Protein AF-A0A7S1PX51-F1 (afdb_monomer_lite)

Structure (mmCIF, N/CA/C/O backbone):
data_AF-A0A7S1PX51-F1
#
_entry.id   AF-A0A7S1PX51-F1
#
loop_
_atom_site.group_PDB
_atom_site.id
_atom_site.type_symbol
_atom_site.label_atom_id
_atom_site.label_alt_id
_atom_site.label_comp_id
_atom_site.label_asym_id
_atom_site.label_entity_id
_atom_site.label_seq_id
_atom_site.pdbx_PDB_ins_code
_atom_site.Cartn_x
_atom_site.Cartn_y
_atom_site.Cartn_z
_atom_site.occupancy
_atom_site.B_iso_or_equiv
_atom_site.auth_seq_id
_atom_site.auth_comp_id
_atom_site.auth_asym_id
_atom_site.auth_atom_id
_atom_site.pdbx_PDB_model_num
ATOM 1 N N . ARG A 1 1 ? 7.648 9.743 -33.794 1.00 66.56 1 ARG A N 1
ATOM 2 C CA . ARG A 1 1 ? 6.548 10.669 -33.435 1.00 66.56 1 ARG A CA 1
ATOM 3 C C . ARG A 1 1 ? 5.645 10.144 -32.321 1.00 66.56 1 ARG A C 1
ATOM 5 O O . ARG A 1 1 ? 5.501 10.862 -31.348 1.00 66.56 1 ARG A O 1
ATOM 12 N N . GLU A 1 2 ? 5.040 8.953 -32.413 1.00 68.94 2 GLU A N 1
ATOM 13 C CA . GLU A 1 2 ? 4.164 8.442 -31.330 1.00 68.94 2 GLU A CA 1
ATOM 14 C C . GLU A 1 2 ? 4.945 7.812 -30.162 1.00 68.94 2 GLU A C 1
ATOM 16 O O . GLU A 1 2 ? 4.683 8.125 -29.006 1.00 68.94 2 GLU A O 1
ATOM 21 N N . LEU A 1 3 ? 5.987 7.029 -30.471 1.00 70.31 3 LEU A N 1
ATOM 22 C CA . LEU A 1 3 ? 6.920 6.451 -29.489 1.00 70.31 3 LEU A CA 1
ATOM 23 C C . LEU A 1 3 ? 7.642 7.517 -28.647 1.00 70.31 3 LEU A C 1
ATOM 25 O O . LEU A 1 3 ? 7.612 7.457 -27.426 1.00 70.31 3 LEU A O 1
ATOM 29 N N . GLU A 1 4 ? 8.186 8.555 -29.287 1.00 74.81 4 GLU A N 1
ATOM 30 C CA . GLU A 1 4 ? 8.853 9.675 -28.594 1.00 74.81 4 GLU A CA 1
ATOM 31 C C . GLU A 1 4 ? 7.906 10.431 -27.646 1.00 74.81 4 GLU A C 1
ATOM 33 O O . GLU A 1 4 ? 8.334 11.007 -26.650 1.00 74.81 4 GLU A O 1
ATOM 38 N N . ARG A 1 5 ? 6.600 10.435 -27.946 1.00 72.31 5 ARG A N 1
ATOM 39 C CA . ARG A 1 5 ? 5.583 11.095 -27.121 1.00 72.31 5 ARG A CA 1
ATOM 40 C C . ARG A 1 5 ? 5.228 10.261 -25.887 1.00 72.31 5 ARG A C 1
ATOM 42 O O . ARG A 1 5 ? 4.971 10.837 -24.834 1.00 72.31 5 ARG A O 1
ATOM 49 N N . LEU A 1 6 ? 5.244 8.933 -26.009 1.00 70.69 6 LEU A N 1
ATOM 50 C CA . LEU A 1 6 ? 5.077 8.005 -24.888 1.00 70.69 6 LEU A CA 1
ATOM 51 C C . LEU A 1 6 ? 6.291 8.035 -23.951 1.00 70.69 6 LEU A C 1
ATOM 53 O O . LEU A 1 6 ? 6.113 8.152 -22.743 1.00 70.69 6 LEU A O 1
ATOM 57 N N . GLU A 1 7 ? 7.507 8.046 -24.498 1.00 73.00 7 GLU A N 1
ATOM 58 C CA . GLU A 1 7 ? 8.738 8.185 -23.705 1.00 73.00 7 GLU A CA 1
ATOM 59 C C . GLU A 1 7 ? 8.806 9.532 -22.969 1.00 73.00 7 GLU A C 1
ATOM 61 O O . GLU A 1 7 ? 9.241 9.602 -21.820 1.00 73.00 7 GLU A O 1
ATOM 66 N N . ALA A 1 8 ? 8.343 10.617 -23.601 1.00 73.25 8 ALA A N 1
ATOM 67 C CA . ALA A 1 8 ? 8.258 11.926 -22.957 1.00 73.25 8 ALA A CA 1
ATOM 68 C C . ALA A 1 8 ? 7.235 11.953 -21.806 1.00 73.25 8 ALA A C 1
ATOM 70 O O . ALA A 1 8 ? 7.485 12.589 -20.785 1.00 73.25 8 ALA A O 1
ATOM 71 N N . LEU A 1 9 ? 6.104 11.250 -21.944 1.00 68.06 9 LEU A N 1
ATOM 72 C CA . LEU A 1 9 ? 5.107 11.111 -20.877 1.00 68.06 9 LEU A CA 1
ATOM 73 C C . LEU A 1 9 ? 5.628 10.268 -19.707 1.00 68.06 9 LEU A C 1
ATOM 75 O O . LEU A 1 9 ? 5.368 10.609 -18.555 1.00 68.06 9 LEU A O 1
ATOM 79 N N . GLU A 1 10 ? 6.390 9.211 -19.988 1.00 66.88 10 GLU A N 1
ATOM 80 C CA . GLU A 1 10 ? 7.033 8.390 -18.958 1.00 66.88 10 GLU A CA 1
ATOM 81 C C . GLU A 1 10 ? 8.104 9.186 -18.194 1.00 66.88 10 GLU A C 1
ATOM 83 O O . GLU A 1 10 ? 8.146 9.146 -16.964 1.00 66.88 10 GLU A O 1
ATOM 88 N N . LYS A 1 11 ? 8.907 9.999 -18.895 1.00 65.75 11 LYS A N 1
ATOM 89 C CA . LYS A 1 11 ? 9.866 10.921 -18.259 1.00 65.75 11 LYS A CA 1
ATOM 90 C C .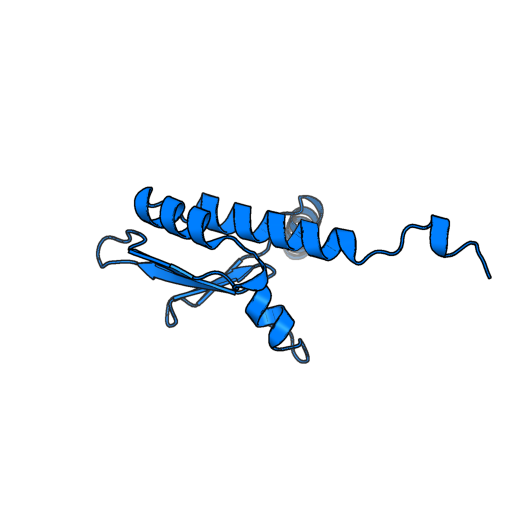 LYS A 1 11 ? 9.185 11.971 -17.388 1.00 65.75 11 LYS A C 1
ATOM 92 O O . LYS A 1 11 ? 9.614 12.177 -16.258 1.00 65.75 11 LYS A O 1
ATOM 97 N N . LEU A 1 12 ? 8.108 12.585 -17.877 1.00 64.69 12 LEU A N 1
ATOM 98 C CA . LEU A 1 12 ? 7.317 13.531 -17.089 1.00 64.69 12 LEU A CA 1
ATOM 99 C C . LEU A 1 12 ? 6.761 12.870 -15.823 1.00 64.69 12 LEU A C 1
ATOM 101 O O . LEU A 1 12 ? 6.842 13.470 -14.759 1.00 64.69 12 LEU A O 1
ATOM 105 N N . GLN A 1 13 ? 6.272 11.627 -15.895 1.00 61.53 13 GLN A N 1
ATOM 106 C CA . GLN A 1 13 ? 5.829 10.876 -14.712 1.00 61.53 13 GLN A CA 1
ATOM 107 C C . GLN A 1 13 ? 6.928 10.737 -13.650 1.00 61.53 13 GLN A C 1
ATOM 109 O O . GLN A 1 13 ? 6.647 10.916 -12.465 1.00 61.53 13 GLN A O 1
ATOM 114 N N . CYS A 1 14 ? 8.169 10.477 -14.068 1.00 58.50 14 CYS A N 1
ATOM 115 C CA . CYS A 1 14 ? 9.321 10.436 -13.167 1.00 58.50 14 CYS A CA 1
ATOM 116 C C . CYS A 1 14 ? 9.656 11.815 -12.568 1.00 58.50 14 CYS A C 1
ATOM 118 O O . CYS A 1 14 ? 10.075 11.888 -11.417 1.00 58.50 14 CYS A O 1
ATOM 120 N N . GLU A 1 15 ? 9.452 12.903 -13.316 1.00 61.50 15 GLU A N 1
ATOM 121 C CA . GLU A 1 15 ? 9.735 14.276 -12.867 1.00 61.50 15 GLU A CA 1
ATOM 122 C C . GLU A 1 15 ? 8.666 14.845 -11.917 1.00 61.50 15 GLU A C 1
ATOM 124 O O . GLU A 1 15 ? 8.993 15.670 -11.066 1.00 61.50 15 GLU A O 1
ATOM 129 N N . VAL A 1 16 ? 7.405 14.394 -12.003 1.00 62.16 16 VAL A N 1
ATOM 130 C CA . VAL A 1 16 ? 6.327 14.841 -11.090 1.00 62.16 16 VAL A CA 1
ATOM 131 C C . VAL A 1 16 ? 6.433 14.172 -9.704 1.00 62.16 16 VAL A C 1
ATOM 133 O O . VAL A 1 16 ? 5.742 14.570 -8.771 1.00 62.16 16 VAL A O 1
ATOM 136 N N . GLY A 1 17 ? 7.302 13.165 -9.538 1.00 65.38 17 GLY A N 1
ATOM 137 C CA . GLY A 1 17 ? 7.520 12.483 -8.255 1.00 65.38 17 GLY A CA 1
ATOM 138 C C . GLY A 1 17 ? 6.357 11.591 -7.804 1.00 65.38 17 GLY A C 1
ATOM 139 O O . GLY A 1 17 ? 6.299 11.196 -6.640 1.00 65.38 17 GLY A O 1
ATOM 140 N N . LEU A 1 18 ? 5.424 11.273 -8.709 1.00 67.50 18 LEU A N 1
ATOM 141 C CA . LEU A 1 18 ? 4.306 10.373 -8.429 1.00 67.50 18 LEU A CA 1
ATOM 142 C C . LEU A 1 18 ? 4.752 8.912 -8.580 1.00 67.50 18 LEU A C 1
ATOM 144 O O . LEU A 1 18 ? 5.411 8.570 -9.568 1.00 67.50 18 LEU A O 1
ATOM 148 N N . PRO A 1 19 ? 4.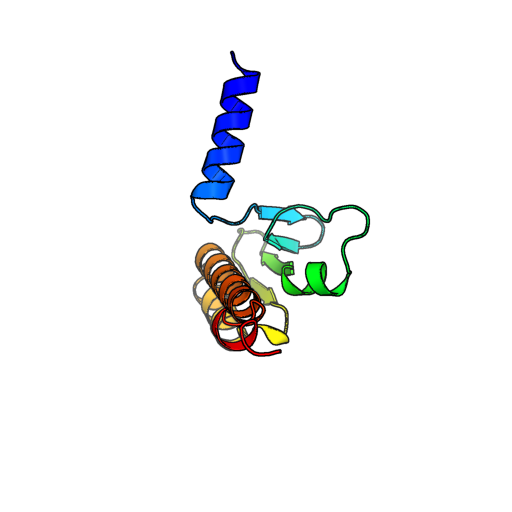371 8.019 -7.650 1.00 75.44 19 PRO A N 1
ATOM 149 C CA . PRO A 1 19 ? 4.739 6.624 -7.760 1.00 75.44 19 PRO A CA 1
ATOM 150 C C . PRO A 1 19 ? 4.000 5.975 -8.920 1.00 75.44 19 PRO A C 1
ATOM 152 O O . PRO A 1 19 ? 2.785 6.110 -9.074 1.00 75.44 19 PRO A O 1
ATOM 155 N N . ARG A 1 20 ? 4.720 5.159 -9.686 1.00 84.69 20 ARG A N 1
ATOM 156 C CA . ARG A 1 20 ? 4.073 4.163 -10.540 1.00 84.69 20 ARG A CA 1
ATOM 157 C C . ARG A 1 20 ? 3.317 3.183 -9.648 1.00 84.69 20 ARG A C 1
ATOM 159 O O . ARG A 1 20 ? 3.858 2.731 -8.644 1.00 84.69 20 ARG A O 1
ATOM 166 N N . LEU A 1 21 ? 2.095 2.828 -10.020 1.00 87.50 21 LEU A N 1
ATOM 167 C CA . LEU A 1 21 ? 1.307 1.832 -9.297 1.00 87.50 21 LEU A CA 1
ATOM 168 C C . LEU A 1 21 ? 1.221 0.554 -10.123 1.00 87.50 21 LEU A C 1
ATOM 170 O O . LEU A 1 21 ? 0.956 0.597 -11.325 1.00 87.50 21 LEU A O 1
ATOM 174 N N . HIS A 1 22 ? 1.436 -0.586 -9.476 1.00 90.00 22 HIS A N 1
ATOM 175 C CA . HIS A 1 22 ? 1.134 -1.893 -10.040 1.00 90.00 22 HIS A CA 1
ATOM 176 C C . HIS A 1 22 ? 0.086 -2.586 -9.171 1.00 90.00 22 HIS A C 1
ATOM 178 O O . HIS A 1 22 ? 0.305 -2.801 -7.979 1.00 90.00 22 HIS A O 1
ATOM 184 N N . LEU A 1 23 ? -1.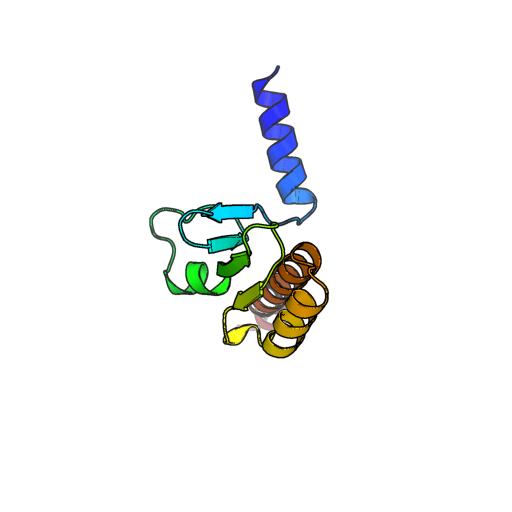060 -2.893 -9.777 1.00 88.50 23 LEU A N 1
ATOM 185 C CA . LEU A 1 23 ? -2.204 -3.524 -9.128 1.00 88.50 23 LEU A CA 1
ATOM 186 C C . LEU A 1 23 ? -2.187 -5.025 -9.439 1.00 88.50 23 LEU A C 1
ATOM 188 O O . LEU A 1 23 ? -2.213 -5.420 -10.604 1.00 88.50 23 LEU A O 1
ATOM 192 N N . ASP A 1 24 ? -2.129 -5.847 -8.396 1.00 88.19 24 ASP A N 1
ATOM 193 C CA . ASP A 1 24 ? -2.314 -7.298 -8.451 1.00 88.19 24 ASP A CA 1
ATOM 194 C C . ASP A 1 24 ? -3.637 -7.628 -7.749 1.00 88.19 24 ASP A C 1
ATOM 196 O O . ASP A 1 24 ? -3.676 -8.021 -6.578 1.00 88.19 24 ASP A O 1
ATOM 200 N N . ASP A 1 25 ? -4.735 -7.412 -8.475 1.00 81.62 25 ASP A N 1
ATOM 201 C CA . ASP A 1 25 ? -6.101 -7.599 -7.972 1.00 81.62 25 ASP A CA 1
ATOM 202 C C . ASP A 1 25 ? -6.357 -9.048 -7.552 1.00 81.62 25 ASP A C 1
ATOM 204 O O . ASP A 1 25 ? -7.024 -9.305 -6.551 1.00 81.62 25 ASP A O 1
ATOM 208 N N . ALA A 1 26 ? -5.758 -10.011 -8.262 1.00 85.00 26 ALA A N 1
ATOM 209 C CA . ALA A 1 26 ? -5.889 -11.434 -7.959 1.00 85.00 26 ALA A CA 1
ATOM 210 C C . ALA A 1 26 ? -5.350 -11.789 -6.565 1.00 85.00 26 ALA A C 1
ATOM 212 O O . ALA A 1 26 ? -5.764 -12.787 -5.972 1.00 85.00 26 ALA A O 1
ATOM 213 N N . ARG A 1 27 ? -4.415 -10.989 -6.042 1.00 84.50 27 ARG A N 1
ATOM 214 C CA . ARG A 1 27 ? -3.818 -11.174 -4.716 1.00 84.50 27 ARG A CA 1
ATOM 215 C C . ARG A 1 27 ? -4.155 -10.059 -3.731 1.00 84.50 27 ARG A C 1
ATOM 217 O O . ARG A 1 27 ? -3.637 -10.108 -2.614 1.00 84.50 27 ARG A O 1
ATOM 224 N N . GLY A 1 28 ? -4.965 -9.077 -4.133 1.00 90.38 28 GLY A N 1
ATOM 225 C CA . GLY A 1 28 ? -5.295 -7.904 -3.327 1.00 90.38 28 GLY A CA 1
ATOM 226 C C . GLY A 1 28 ? -4.056 -7.100 -2.938 1.00 90.38 28 GLY A C 1
ATOM 227 O O . GLY A 1 28 ? -3.834 -6.837 -1.757 1.00 90.38 28 GLY A O 1
ATOM 228 N N . ARG A 1 29 ? -3.173 -6.785 -3.894 1.00 92.50 29 ARG A N 1
ATOM 229 C CA . ARG A 1 29 ? -1.930 -6.046 -3.616 1.00 92.50 29 ARG A CA 1
ATOM 230 C C . ARG A 1 29 ? -1.765 -4.845 -4.526 1.00 92.50 29 ARG A C 1
ATOM 232 O O . ARG A 1 29 ? -1.991 -4.925 -5.727 1.00 92.50 29 ARG A O 1
ATOM 239 N N . VAL A 1 30 ? -1.264 -3.767 -3.944 1.00 91.94 30 VAL A N 1
ATOM 240 C CA . VAL A 1 30 ? -0.807 -2.578 -4.652 1.00 91.94 30 VAL A CA 1
ATOM 241 C C . VAL A 1 30 ? 0.678 -2.412 -4.382 1.00 91.94 30 VAL A C 1
ATOM 243 O O . VAL A 1 30 ? 1.102 -2.367 -3.228 1.00 91.94 30 VAL A O 1
ATOM 246 N N . LEU A 1 31 ? 1.478 -2.342 -5.440 1.00 91.56 31 LEU A N 1
ATOM 247 C CA . LEU A 1 31 ? 2.910 -2.091 -5.357 1.00 91.56 31 LEU A CA 1
ATOM 248 C C . LEU A 1 31 ? 3.187 -0.662 -5.818 1.00 91.56 31 LEU A C 1
ATOM 250 O O . LEU A 1 31 ? 2.875 -0.297 -6.956 1.00 91.56 31 LEU A O 1
ATOM 254 N N . LEU A 1 32 ? 3.791 0.133 -4.937 1.00 89.75 32 LEU A N 1
ATOM 255 C CA . LEU A 1 32 ? 4.265 1.474 -5.263 1.00 89.75 32 LEU A CA 1
ATOM 256 C C . LEU A 1 32 ? 5.656 1.392 -5.902 1.00 89.75 32 LEU A C 1
ATOM 258 O O . LEU A 1 32 ? 6.501 0.623 -5.462 1.00 89.75 32 LEU A O 1
ATOM 262 N N . GLY A 1 33 ? 5.902 2.177 -6.947 1.00 84.50 33 GLY A N 1
ATOM 263 C CA . GLY A 1 33 ? 7.125 2.126 -7.757 1.00 84.50 33 GLY A CA 1
ATOM 264 C C . GLY A 1 33 ? 7.069 1.157 -8.947 1.00 84.50 33 GLY A C 1
ATOM 265 O O . GLY A 1 33 ? 8.004 1.125 -9.742 1.00 84.50 33 GLY A O 1
ATOM 266 N N . GLY A 1 34 ? 5.962 0.429 -9.131 1.00 84.62 34 GLY A N 1
ATOM 267 C CA . GLY A 1 34 ? 5.753 -0.487 -10.255 1.00 84.62 34 GLY A CA 1
ATOM 268 C C . GLY A 1 34 ? 6.035 -1.960 -9.938 1.00 84.62 34 GLY A C 1
ATOM 269 O O . GLY A 1 34 ? 6.144 -2.367 -8.781 1.00 84.62 34 GLY A O 1
ATOM 270 N N . ALA A 1 35 ? 6.079 -2.782 -10.990 1.00 83.81 35 ALA A N 1
ATOM 271 C CA . ALA A 1 35 ? 6.302 -4.219 -10.861 1.00 83.81 35 ALA A CA 1
ATOM 272 C C . ALA A 1 35 ? 7.746 -4.527 -10.411 1.00 83.81 35 ALA A C 1
ATOM 274 O O . ALA A 1 35 ? 8.660 -3.790 -10.785 1.00 83.81 35 ALA A O 1
ATOM 275 N N . PRO A 1 36 ? 7.974 -5.623 -9.661 1.00 86.94 36 PRO A N 1
ATOM 276 C CA . PRO A 1 36 ? 9.311 -6.012 -9.230 1.00 86.94 36 PRO A CA 1
ATOM 277 C C . PRO A 1 36 ? 10.267 -6.217 -10.403 1.00 86.94 36 PRO A C 1
ATOM 279 O O . PRO A 1 36 ? 9.944 -6.936 -11.353 1.00 86.94 36 PRO A O 1
ATOM 282 N N . ALA A 1 37 ? 11.456 -5.625 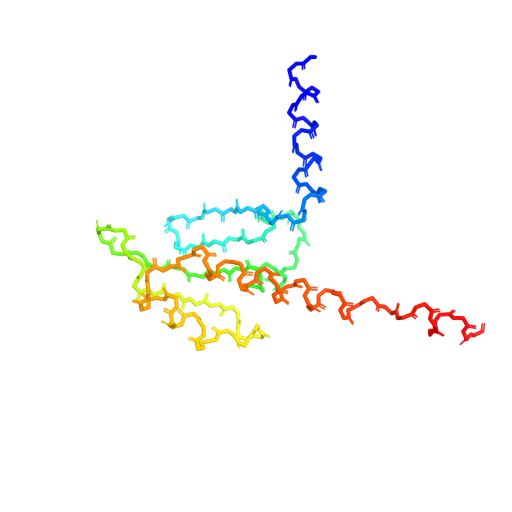-10.315 1.00 86.38 37 ALA A N 1
ATOM 283 C CA . ALA A 1 37 ? 12.513 -5.855 -11.288 1.00 86.38 37 ALA A CA 1
ATOM 284 C C . ALA A 1 37 ? 13.285 -7.151 -10.962 1.00 86.38 37 ALA A C 1
ATOM 286 O O . ALA A 1 37 ? 13.412 -7.527 -9.791 1.00 86.38 37 ALA A O 1
ATOM 287 N N . PRO A 1 38 ? 13.848 -7.850 -11.967 1.00 87.69 38 PRO A N 1
ATOM 288 C CA . PRO A 1 38 ? 14.732 -8.983 -11.713 1.00 87.69 38 PRO A CA 1
ATOM 289 C C . PRO A 1 38 ? 15.911 -8.580 -10.814 1.00 87.69 38 PRO A C 1
ATOM 291 O O . PRO A 1 38 ? 16.631 -7.633 -11.119 1.00 87.69 38 PRO A O 1
ATOM 294 N N . GLY A 1 39 ? 16.122 -9.315 -9.718 1.00 87.19 39 GLY A N 1
ATOM 295 C CA . GLY A 1 39 ? 17.220 -9.069 -8.772 1.00 87.19 39 GLY A CA 1
ATOM 296 C C . GLY A 1 39 ? 16.911 -8.067 -7.655 1.00 87.19 39 GLY A C 1
ATOM 297 O O . GLY A 1 39 ? 17.763 -7.842 -6.797 1.00 87.19 39 GLY A O 1
ATOM 298 N N . GLU A 1 40 ? 15.707 -7.498 -7.624 1.00 88.19 40 GLU A N 1
ATOM 299 C CA . GLU A 1 40 ? 15.268 -6.625 -6.537 1.00 88.19 40 GLU A CA 1
ATOM 300 C C . GLU A 1 40 ? 15.070 -7.405 -5.226 1.00 88.19 40 GLU A C 1
ATOM 302 O O . GLU A 1 40 ? 14.617 -8.557 -5.226 1.00 88.19 40 GLU A O 1
ATOM 307 N N . ARG A 1 41 ? 15.437 -6.800 -4.089 1.00 90.12 41 ARG A N 1
ATOM 308 C CA . ARG A 1 41 ? 15.375 -7.485 -2.792 1.00 90.12 41 ARG A CA 1
ATOM 309 C C . ARG A 1 41 ? 13.924 -7.642 -2.353 1.00 90.12 41 ARG A C 1
ATOM 311 O O . ARG A 1 41 ? 13.118 -6.720 -2.452 1.00 90.12 41 ARG A O 1
ATOM 318 N N . ALA A 1 42 ? 13.607 -8.807 -1.792 1.00 89.69 42 ALA A N 1
ATOM 319 C CA . ALA A 1 42 ? 12.266 -9.105 -1.292 1.00 89.69 42 ALA A CA 1
ATOM 320 C C . ALA A 1 42 ? 11.793 -8.105 -0.222 1.00 89.69 42 ALA A C 1
ATOM 322 O O . ALA A 1 42 ? 10.604 -7.812 -0.150 1.00 89.69 42 ALA A O 1
ATOM 323 N N . GLU A 1 43 ? 12.718 -7.576 0.580 1.00 88.94 43 GLU A N 1
ATOM 324 C CA . GLU A 1 43 ? 12.428 -6.583 1.616 1.00 88.94 43 GLU A CA 1
ATOM 325 C C . GLU A 1 43 ? 12.008 -5.232 1.021 1.00 88.94 43 GLU A C 1
ATOM 327 O O . GLU A 1 43 ? 10.991 -4.684 1.436 1.00 88.94 43 GLU A O 1
ATOM 332 N N . ASP A 1 44 ? 12.695 -4.758 -0.023 1.00 88.19 44 ASP A N 1
ATOM 333 C CA . ASP A 1 44 ? 12.338 -3.521 -0.731 1.00 88.19 44 ASP A CA 1
ATOM 334 C C . ASP A 1 44 ? 10.954 -3.648 -1.391 1.00 88.19 44 ASP A C 1
ATOM 336 O O . ASP A 1 44 ? 10.120 -2.741 -1.326 1.00 88.19 44 ASP A O 1
ATOM 340 N N . ILE A 1 45 ? 10.669 -4.821 -1.969 1.00 91.06 45 ILE A N 1
ATOM 341 C CA . ILE A 1 45 ? 9.353 -5.137 -2.538 1.00 91.06 45 ILE A CA 1
ATOM 342 C C . ILE A 1 45 ? 8.285 -5.162 -1.438 1.00 91.06 45 ILE A C 1
ATOM 344 O O . ILE A 1 45 ? 7.202 -4.608 -1.625 1.00 91.06 45 ILE A O 1
ATOM 348 N N . ALA A 1 46 ? 8.561 -5.796 -0.296 1.00 92.94 46 ALA A N 1
ATOM 349 C CA . ALA A 1 46 ? 7.622 -5.878 0.819 1.00 92.94 46 ALA A CA 1
ATOM 350 C C . ALA A 1 46 ? 7.317 -4.496 1.410 1.00 92.94 46 ALA A C 1
ATOM 352 O O . ALA A 1 46 ? 6.157 -4.210 1.706 1.00 92.94 46 ALA A O 1
ATOM 353 N N . LEU A 1 47 ? 8.329 -3.633 1.524 1.00 92.88 47 LEU A N 1
ATOM 354 C CA . LEU A 1 47 ? 8.203 -2.286 2.074 1.00 92.88 47 LEU A CA 1
ATOM 355 C C . LEU A 1 47 ? 7.242 -1.413 1.258 1.00 92.88 47 LEU A C 1
ATOM 357 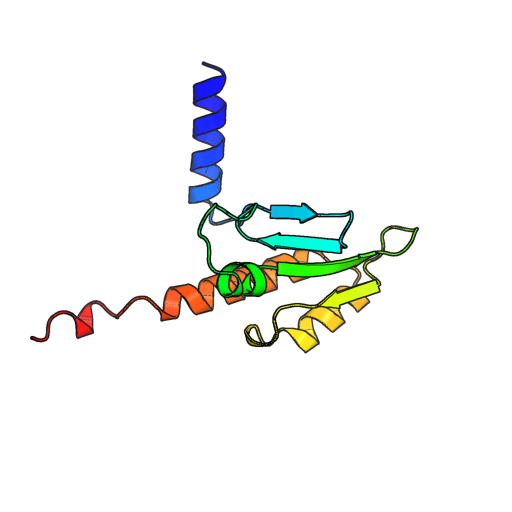O O . LEU A 1 47 ? 6.446 -0.674 1.829 1.00 92.88 47 LEU A O 1
ATOM 361 N N . ARG A 1 48 ? 7.275 -1.537 -0.073 1.00 92.94 48 ARG A N 1
ATOM 362 C CA . ARG A 1 48 ? 6.411 -0.780 -0.995 1.00 92.94 48 ARG A CA 1
ATOM 363 C C . ARG A 1 48 ? 5.114 -1.500 -1.386 1.00 92.94 48 ARG A C 1
ATOM 365 O O . ARG A 1 48 ? 4.401 -1.032 -2.274 1.00 92.94 48 ARG A O 1
ATOM 372 N N . THR A 1 49 ? 4.820 -2.648 -0.774 1.00 95.19 49 THR A N 1
ATOM 373 C CA . THR A 1 49 ? 3.584 -3.402 -1.018 1.00 95.19 49 THR A CA 1
ATOM 374 C C . THR A 1 49 ? 2.533 -3.046 0.028 1.00 95.19 49 THR A C 1
ATOM 376 O O . THR A 1 49 ? 2.761 -3.183 1.229 1.00 95.19 49 THR A O 1
ATOM 379 N N . VAL A 1 50 ? 1.342 -2.679 -0.434 1.00 95.94 50 VAL A N 1
ATOM 380 C CA . VAL A 1 50 ? 0.136 -2.528 0.385 1.00 95.94 50 VAL A CA 1
ATOM 381 C C . VAL A 1 50 ? -0.808 -3.665 0.036 1.00 95.94 50 VAL A C 1
ATOM 383 O O . VAL A 1 50 ? -1.128 -3.869 -1.135 1.00 95.94 50 VAL A O 1
ATOM 386 N N . LYS A 1 51 ? -1.257 -4.427 1.031 1.00 96.50 51 LYS A N 1
ATOM 387 C CA . LYS A 1 51 ? -2.346 -5.385 0.820 1.00 96.50 51 LYS A CA 1
ATOM 388 C C . LYS A 1 51 ? -3.667 -4.673 1.040 1.00 96.50 51 LYS A C 1
ATOM 390 O O . LYS A 1 51 ? -3.806 -3.951 2.023 1.00 96.50 51 LYS A O 1
ATOM 395 N N . VAL A 1 52 ? -4.620 -4.898 0.155 1.00 95.38 52 VAL A N 1
ATOM 396 C CA . VAL A 1 52 ? -5.961 -4.323 0.216 1.00 95.38 52 VAL A CA 1
ATOM 397 C C . VAL A 1 52 ? -6.981 -5.409 -0.081 1.00 95.38 52 VAL A C 1
ATOM 399 O O . VAL A 1 52 ? -6.773 -6.249 -0.955 1.00 95.38 52 VAL A O 1
ATOM 402 N N . GLU A 1 53 ? -8.092 -5.388 0.639 1.00 95.62 53 GLU A N 1
ATOM 403 C CA . GLU A 1 53 ? -9.248 -6.230 0.351 1.00 95.62 53 GLU A CA 1
ATOM 404 C C . GLU A 1 53 ? -10.448 -5.318 0.120 1.00 95.62 53 GLU A C 1
ATOM 406 O O . GLU A 1 53 ? -10.715 -4.416 0.920 1.00 95.62 53 GLU A O 1
ATOM 411 N N . HIS A 1 54 ? -11.158 -5.567 -0.979 1.00 93.38 54 HIS A N 1
ATOM 412 C CA . HIS A 1 54 ? -12.396 -4.878 -1.313 1.00 93.38 54 HIS A CA 1
ATOM 413 C C . HIS A 1 54 ? -13.570 -5.854 -1.227 1.00 93.38 54 HIS A C 1
ATOM 415 O O . HIS A 1 54 ? -13.422 -7.038 -1.542 1.00 93.38 54 HIS A O 1
ATOM 421 N N . ASP A 1 55 ? -14.733 -5.368 -0.801 1.00 94.06 55 ASP A N 1
ATOM 422 C CA . ASP A 1 55 ? -15.972 -6.140 -0.857 1.00 94.06 55 ASP A CA 1
ATOM 423 C C . ASP A 1 55 ? -16.533 -6.225 -2.292 1.00 94.06 55 ASP A C 1
ATOM 425 O O . ASP A 1 55 ? -15.987 -5.672 -3.250 1.00 94.06 55 ASP A O 1
ATOM 429 N N . SER A 1 56 ? -17.658 -6.924 -2.459 1.00 93.81 56 SER A N 1
ATOM 430 C CA . SER A 1 56 ? -18.335 -7.063 -3.756 1.00 93.81 56 SER A CA 1
ATOM 431 C C . SER A 1 56 ? -18.919 -5.758 -4.308 1.00 93.81 56 SER A C 1
ATOM 433 O O . SER A 1 56 ? -19.301 -5.717 -5.477 1.00 93.81 56 SER A O 1
ATOM 435 N N . MET A 1 57 ? -19.003 -4.707 -3.492 1.00 92.81 57 MET A N 1
ATOM 436 C CA . MET A 1 57 ? -19.425 -3.368 -3.898 1.00 92.81 57 MET A CA 1
ATOM 437 C C . MET A 1 57 ? -18.230 -2.456 -4.216 1.00 92.81 57 MET A C 1
ATOM 439 O O . MET A 1 57 ? -18.435 -1.321 -4.640 1.00 92.81 57 MET A O 1
ATOM 443 N N . GLY A 1 58 ? -16.999 -2.954 -4.056 1.00 89.62 58 GLY A N 1
ATOM 444 C CA . GLY A 1 58 ? -15.767 -2.208 -4.284 1.00 89.62 58 GLY A CA 1
ATOM 445 C C . GLY A 1 58 ? -15.328 -1.349 -3.099 1.00 89.62 58 GLY A C 1
ATOM 446 O O . GLY A 1 58 ? -14.419 -0.541 -3.265 1.00 89.62 58 GLY A O 1
ATOM 447 N N . ASN A 1 59 ? -15.934 -1.500 -1.916 1.00 93.69 59 ASN A N 1
ATOM 448 C CA . ASN A 1 59 ? -15.498 -0.769 -0.728 1.00 93.69 59 ASN A CA 1
ATOM 449 C C . ASN A 1 59 ? -14.256 -1.422 -0.128 1.00 93.69 59 ASN A C 1
ATOM 451 O O . ASN A 1 59 ? -14.194 -2.643 0.005 1.00 93.69 59 ASN A O 1
ATOM 455 N N . LEU A 1 60 ? -13.294 -0.605 0.283 1.00 94.56 60 LEU A N 1
ATOM 456 C CA . LEU A 1 60 ? -12.112 -1.019 1.017 1.00 94.56 60 LEU A CA 1
ATOM 457 C C . LEU A 1 60 ? -12.522 -1.505 2.412 1.00 94.56 60 LEU A C 1
ATOM 459 O O . LEU A 1 60 ? -12.926 -0.715 3.259 1.00 94.56 60 LEU A O 1
ATOM 463 N N . VAL A 1 61 ? -12.395 -2.808 2.664 1.00 96.38 61 VAL A N 1
ATOM 464 C CA . VAL A 1 61 ? -12.760 -3.432 3.951 1.00 96.38 61 VAL A CA 1
ATOM 465 C C . VAL A 1 61 ? -11.551 -3.796 4.802 1.00 96.38 61 VAL A C 1
ATOM 467 O O . VAL A 1 61 ? -11.673 -4.000 6.010 1.00 96.38 61 VAL A O 1
ATOM 470 N N . ARG A 1 62 ? -10.365 -3.863 4.192 1.00 96.44 62 ARG A N 1
ATOM 471 C CA . ARG A 1 62 ? -9.110 -4.118 4.895 1.00 96.44 62 ARG A CA 1
ATOM 472 C C . ARG A 1 62 ? 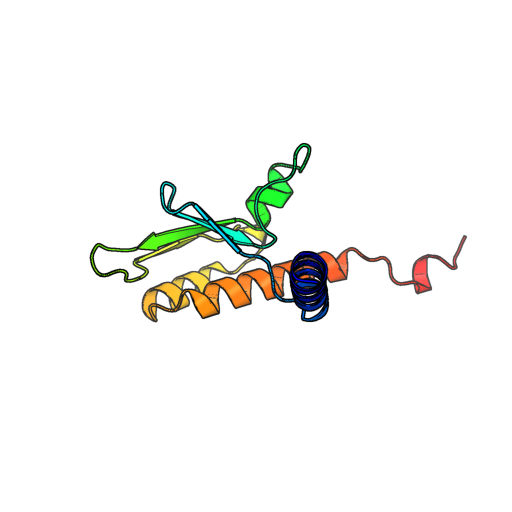-7.946 -3.513 4.135 1.00 96.44 62 ARG A C 1
ATOM 474 O O . ARG A 1 62 ? -7.886 -3.610 2.912 1.00 96.44 62 ARG A O 1
ATOM 481 N N . ALA A 1 63 ? -6.981 -2.981 4.874 1.00 96.88 63 ALA A N 1
ATOM 482 C CA . ALA A 1 63 ? -5.687 -2.629 4.325 1.00 96.88 63 ALA A CA 1
ATOM 483 C C . ALA A 1 63 ? -4.555 -2.959 5.303 1.00 96.88 63 ALA A C 1
ATOM 485 O O . ALA A 1 63 ? -4.680 -2.748 6.508 1.00 96.88 63 ALA A O 1
ATOM 486 N N . GLU A 1 64 ? -3.443 -3.471 4.779 1.00 96.62 64 GLU A N 1
ATOM 487 C CA . GLU A 1 64 ? -2.226 -3.754 5.539 1.00 96.62 64 GLU A CA 1
ATOM 488 C C . GLU A 1 64 ? -1.020 -3.138 4.835 1.00 96.62 64 GLU A C 1
ATOM 490 O O . GLU A 1 64 ? -0.686 -3.492 3.701 1.00 96.62 64 GLU A O 1
ATOM 495 N N . THR A 1 65 ? -0.339 -2.238 5.535 1.00 96.50 65 THR A N 1
ATOM 496 C CA . THR A 1 65 ? 0.949 -1.677 5.121 1.00 96.50 65 THR A CA 1
ATOM 497 C C . THR A 1 65 ? 2.095 -2.437 5.784 1.00 96.50 65 THR A C 1
ATOM 499 O O . THR A 1 65 ? 1.904 -3.110 6.801 1.00 96.50 65 THR A O 1
ATOM 502 N N . HIS A 1 66 ? 3.317 -2.286 5.270 1.00 96.00 66 HIS A N 1
ATOM 503 C CA . HIS A 1 66 ? 4.489 -2.834 5.946 1.00 96.00 66 HIS A CA 1
ATOM 504 C C . HIS A 1 66 ? 4.650 -2.231 7.365 1.00 96.00 66 HIS A C 1
ATOM 506 O O . HIS A 1 66 ? 4.534 -1.010 7.516 1.00 96.00 66 HIS A O 1
ATOM 512 N N . PRO A 1 67 ? 4.935 -3.030 8.418 1.00 94.81 67 PRO A N 1
ATOM 513 C CA . PRO A 1 67 ? 4.977 -2.537 9.800 1.00 94.81 67 PRO A CA 1
ATOM 514 C C . PRO A 1 67 ? 5.992 -1.416 10.048 1.00 94.81 67 PRO A C 1
ATOM 516 O O . PRO A 1 67 ? 5.731 -0.519 10.846 1.00 94.81 67 PRO A O 1
ATOM 519 N N . SER A 1 68 ? 7.129 -1.427 9.344 1.00 94.56 68 SER A N 1
ATOM 520 C CA . SER A 1 68 ? 8.168 -0.394 9.491 1.00 94.56 68 SER A CA 1
ATOM 521 C C . SER A 1 68 ? 7.737 0.995 9.002 1.00 94.56 68 SER A C 1
ATOM 523 O O . SER A 1 68 ? 8.421 1.974 9.293 1.00 94.56 68 SER A O 1
ATOM 525 N N . LEU A 1 69 ? 6.618 1.102 8.277 1.00 94.06 69 LEU A N 1
ATOM 526 C CA . LEU A 1 69 ? 6.049 2.388 7.871 1.00 94.06 69 LEU A CA 1
ATOM 527 C C . LEU A 1 69 ? 5.276 3.060 9.015 1.00 94.06 69 LEU A C 1
ATOM 529 O O . LEU A 1 69 ? 5.063 4.270 8.979 1.00 94.06 69 LEU A O 1
ATOM 533 N N . GLY A 1 70 ? 4.860 2.299 10.036 1.00 95.62 70 GLY A N 1
ATOM 534 C CA . GLY A 1 70 ? 4.145 2.838 11.194 1.00 95.62 70 GLY A CA 1
ATOM 535 C C . GLY A 1 70 ? 2.816 3.515 10.843 1.00 95.62 70 GLY A C 1
ATOM 536 O O . GLY A 1 70 ? 2.465 4.489 11.494 1.00 95.62 70 GLY A O 1
ATOM 537 N N . LEU A 1 71 ? 2.110 3.026 9.814 1.00 96.75 71 LEU A N 1
ATOM 538 C CA . LEU A 1 71 ? 0.865 3.609 9.282 1.00 96.75 71 LEU A CA 1
ATOM 539 C C . LEU A 1 71 ? -0.402 2.848 9.714 1.00 96.75 71 LEU A C 1
ATOM 541 O O . LEU A 1 71 ? -1.419 2.877 9.028 1.00 96.75 71 LEU A O 1
ATOM 545 N N . TRP A 1 72 ? -0.349 2.089 10.812 1.00 95.31 72 TRP A N 1
ATOM 546 C CA . TRP A 1 72 ? -1.455 1.201 11.196 1.00 95.31 72 TRP A CA 1
ATOM 547 C C . TRP A 1 72 ? -2.748 1.966 11.535 1.00 95.31 72 TRP A C 1
ATOM 549 O O . TRP A 1 72 ? -3.835 1.571 11.105 1.00 95.31 72 TRP A O 1
ATOM 559 N N . ASN A 1 73 ? -2.634 3.082 12.263 1.00 96.75 73 ASN A N 1
ATOM 560 C CA . ASN A 1 73 ? -3.782 3.920 12.619 1.00 96.75 73 ASN A CA 1
ATOM 561 C C . ASN A 1 73 ? -4.387 4.567 11.369 1.00 96.75 73 ASN A C 1
ATOM 563 O O . ASN A 1 73 ? -5.600 4.564 11.176 1.00 96.75 73 ASN A O 1
ATOM 567 N N . GLU A 1 74 ? -3.535 5.090 10.496 1.00 97.88 74 GLU A N 1
ATOM 568 C CA . GLU A 1 74 ? -3.926 5.766 9.271 1.00 97.88 74 GLU A CA 1
ATOM 569 C C . GLU A 1 74 ? -4.550 4.798 8.266 1.00 97.88 74 GLU A C 1
ATOM 571 O O . GLU A 1 74 ? -5.558 5.135 7.651 1.00 97.88 74 GLU A O 1
ATOM 576 N N . ALA A 1 75 ? -4.009 3.584 8.135 1.00 96.00 75 ALA A N 1
ATOM 577 C CA . ALA A 1 75 ? -4.594 2.533 7.310 1.00 96.00 75 ALA A CA 1
ATOM 578 C C . ALA A 1 75 ? -5.990 2.147 7.806 1.00 96.00 75 ALA A C 1
ATOM 580 O O . ALA A 1 75 ? -6.915 2.034 7.005 1.00 96.00 75 ALA A O 1
ATOM 581 N N . THR A 1 76 ? -6.164 2.027 9.124 1.00 96.56 76 THR A N 1
ATOM 582 C CA . THR A 1 76 ? -7.475 1.769 9.736 1.00 96.56 76 THR A CA 1
ATOM 583 C C . THR A 1 76 ? -8.459 2.904 9.444 1.00 96.56 76 THR A C 1
ATOM 585 O O . THR A 1 76 ? -9.603 2.649 9.071 1.00 96.56 76 THR A O 1
ATOM 588 N N . GLN A 1 77 ? -8.008 4.157 9.544 1.00 97.75 77 GLN A N 1
ATOM 589 C CA . GLN A 1 77 ? -8.831 5.319 9.213 1.00 97.75 77 GLN A CA 1
ATOM 590 C C . GLN A 1 77 ? -9.225 5.333 7.728 1.00 97.75 77 GLN A C 1
ATOM 592 O O . GLN A 1 77 ? -10.388 5.550 7.411 1.00 97.75 77 GLN A O 1
ATOM 597 N N . CYS A 1 78 ? -8.294 5.031 6.820 1.00 97.25 78 CYS A N 1
ATOM 598 C CA . CYS A 1 78 ? -8.576 4.971 5.384 1.00 97.25 78 CYS A CA 1
ATOM 599 C C . CYS A 1 78 ? -9.582 3.865 5.030 1.00 97.25 78 CYS A C 1
ATOM 601 O O . CYS A 1 78 ? -10.405 4.064 4.144 1.00 97.25 78 CYS A O 1
ATOM 603 N N . VAL A 1 79 ? -9.555 2.722 5.729 1.00 97.00 79 VAL A N 1
ATOM 604 C CA . VAL A 1 79 ? -10.589 1.678 5.602 1.00 97.00 79 VAL A CA 1
ATOM 605 C C . VAL A 1 79 ? -11.948 2.214 6.059 1.00 97.00 79 VAL A C 1
ATOM 607 O O . VAL A 1 79 ? -12.932 2.068 5.343 1.00 97.00 79 VAL A O 1
ATOM 610 N N . SER A 1 80 ? -12.005 2.885 7.215 1.00 97.31 80 SER A N 1
ATOM 611 C CA . SER A 1 80 ? -13.249 3.481 7.729 1.00 97.31 80 SER A CA 1
ATOM 612 C C . SER A 1 80 ? -13.845 4.525 6.779 1.00 97.31 80 SER A C 1
ATOM 614 O O . SER A 1 80 ? -15.065 4.608 6.650 1.00 97.31 80 SER A O 1
ATOM 616 N N . ASP A 1 81 ? -12.993 5.314 6.127 1.00 97.56 81 ASP A N 1
ATOM 617 C CA . ASP A 1 81 ? -13.397 6.384 5.210 1.00 97.56 81 ASP A CA 1
ATOM 618 C C . ASP A 1 81 ? -13.575 5.894 3.760 1.00 97.56 81 ASP A C 1
ATOM 620 O O . ASP A 1 81 ? -13.996 6.668 2.901 1.00 97.56 81 ASP A O 1
ATOM 624 N N . ASN A 1 82 ? -13.273 4.619 3.482 1.00 95.44 82 ASN A N 1
ATOM 625 C CA . ASN A 1 82 ? -13.239 4.035 2.139 1.00 95.44 82 ASN A CA 1
ATOM 626 C C . ASN A 1 82 ? -12.329 4.812 1.156 1.00 95.44 82 ASN A C 1
ATOM 628 O O . ASN A 1 82 ? -12.680 5.026 -0.004 1.00 95.44 82 ASN A O 1
ATOM 632 N N . ASP A 1 83 ? -11.158 5.259 1.623 1.00 95.25 83 ASP A N 1
ATOM 633 C CA . ASP A 1 83 ? -10.240 6.123 0.870 1.00 95.25 83 ASP A CA 1
ATOM 634 C C . ASP A 1 83 ? -8.889 5.438 0.610 1.00 95.25 83 ASP A C 1
ATOM 636 O O . ASP A 1 83 ? -7.888 5.627 1.311 1.00 95.25 83 ASP A O 1
ATOM 640 N N . SER A 1 84 ? -8.851 4.624 -0.445 1.00 92.12 84 SER A N 1
ATOM 641 C CA . SER A 1 84 ? -7.627 3.960 -0.898 1.00 92.12 84 SER A CA 1
ATOM 642 C C . SER A 1 84 ? -6.594 4.941 -1.458 1.00 92.12 84 SER A C 1
ATOM 644 O O . SER A 1 84 ? -5.395 4.680 -1.371 1.00 92.12 84 SER A O 1
ATOM 646 N N . ALA A 1 85 ? -7.027 6.065 -2.035 1.00 91.75 85 ALA A N 1
ATOM 647 C CA . ALA A 1 85 ? -6.121 7.044 -2.625 1.00 91.75 85 ALA A CA 1
ATOM 648 C C . ALA A 1 85 ? -5.261 7.696 -1.538 1.00 91.75 85 ALA A C 1
ATOM 650 O O . ALA A 1 85 ? -4.034 7.700 -1.642 1.00 91.75 85 ALA A O 1
ATOM 651 N N . ARG A 1 86 ? -5.894 8.143 -0.448 1.00 94.69 86 ARG A N 1
ATOM 652 C CA . ARG A 1 86 ? -5.201 8.684 0.723 1.00 94.69 86 ARG A CA 1
ATOM 653 C C . ARG A 1 86 ? -4.226 7.681 1.326 1.00 94.69 86 ARG A C 1
ATOM 655 O O . ARG A 1 86 ? -3.107 8.064 1.666 1.00 94.69 86 ARG A O 1
ATOM 662 N N . LEU A 1 87 ? -4.620 6.411 1.440 1.00 95.50 87 LEU A N 1
ATOM 663 C CA . LEU A 1 87 ? -3.731 5.371 1.954 1.00 95.50 87 LEU A CA 1
ATOM 664 C C . LEU A 1 87 ? -2.451 5.257 1.117 1.00 95.50 87 LEU A C 1
ATOM 666 O O . LEU A 1 87 ? -1.352 5.235 1.669 1.00 95.50 87 LEU A O 1
ATOM 670 N N . LEU A 1 88 ? -2.587 5.195 -0.209 1.00 93.69 88 LEU A N 1
ATOM 671 C CA . LEU A 1 88 ? -1.442 5.073 -1.111 1.00 93.69 88 LEU A CA 1
ATOM 672 C C . LEU A 1 88 ? -0.545 6.315 -1.067 1.00 93.69 88 LEU A C 1
ATOM 674 O O . LEU A 1 88 ? 0.675 6.168 -1.083 1.00 93.69 88 LEU A O 1
ATOM 678 N N . THR A 1 89 ? -1.120 7.513 -0.942 1.00 92.44 89 THR A N 1
ATOM 679 C CA . THR A 1 89 ? -0.347 8.748 -0.738 1.00 92.44 89 THR A CA 1
ATOM 680 C C . THR A 1 89 ? 0.466 8.696 0.554 1.00 92.44 89 THR A C 1
ATOM 682 O O . THR A 1 89 ? 1.669 8.921 0.513 1.00 92.44 89 THR A O 1
ATOM 685 N N . LEU A 1 90 ? -0.140 8.311 1.682 1.00 94.56 90 LEU A N 1
ATOM 686 C CA . LEU A 1 90 ? 0.567 8.210 2.966 1.00 94.56 90 LEU A CA 1
ATOM 687 C C . LEU A 1 90 ? 1.720 7.202 2.925 1.00 94.56 90 LEU A C 1
ATOM 689 O O . LEU A 1 90 ? 2.792 7.445 3.480 1.00 94.56 90 LEU A O 1
ATOM 693 N N . VAL A 1 91 ? 1.501 6.062 2.267 1.00 94.56 91 VAL A N 1
ATOM 694 C CA . VAL A 1 91 ? 2.548 5.057 2.069 1.00 94.56 91 VAL A CA 1
ATOM 695 C C . VAL A 1 91 ? 3.681 5.629 1.223 1.00 94.56 91 VAL A C 1
ATOM 697 O O . VAL A 1 91 ? 4.843 5.455 1.584 1.00 94.56 91 VAL A O 1
ATOM 700 N N . TRP A 1 92 ? 3.363 6.330 0.133 1.00 92.00 92 TRP A N 1
ATOM 701 C CA . TRP A 1 92 ? 4.369 6.961 -0.716 1.00 92.00 92 TRP A CA 1
ATOM 702 C C . TRP A 1 92 ? 5.195 8.007 0.028 1.00 92.00 92 TRP A C 1
ATOM 704 O O . TRP A 1 92 ? 6.421 7.927 0.015 1.00 92.00 92 TRP A O 1
ATOM 714 N N . ASP A 1 93 ? 4.539 8.919 0.743 1.00 91.19 93 ASP A N 1
ATOM 715 C CA . ASP A 1 93 ? 5.214 9.962 1.514 1.00 91.19 93 ASP A CA 1
ATOM 716 C C . ASP A 1 93 ? 6.180 9.341 2.530 1.00 91.19 93 ASP A C 1
ATOM 718 O O . ASP A 1 93 ? 7.342 9.742 2.625 1.00 91.19 93 ASP A O 1
ATOM 722 N N . ARG A 1 94 ? 5.752 8.275 3.221 1.00 93.25 94 ARG A N 1
ATOM 723 C CA . ARG A 1 94 ? 6.608 7.562 4.174 1.00 93.25 94 ARG A CA 1
ATOM 724 C C . ARG A 1 94 ? 7.802 6.876 3.507 1.00 93.25 94 ARG A C 1
ATOM 726 O O . ARG A 1 94 ? 8.894 6.870 4.079 1.00 93.25 94 ARG A O 1
ATOM 733 N N . LEU A 1 95 ? 7.621 6.308 2.315 1.00 90.06 95 LEU A N 1
ATOM 734 C CA . LEU A 1 95 ? 8.722 5.737 1.534 1.00 90.06 95 LEU A CA 1
ATOM 735 C C . LEU A 1 95 ? 9.730 6.824 1.138 1.00 90.06 95 LEU A C 1
ATOM 737 O O . LEU A 1 95 ? 10.933 6.628 1.315 1.00 90.06 95 LEU A O 1
ATOM 741 N N . CYS A 1 96 ? 9.255 7.982 0.674 1.00 87.44 96 CYS A N 1
ATOM 742 C CA . CYS A 1 96 ? 10.106 9.125 0.349 1.00 87.44 96 CYS A CA 1
ATOM 743 C C . CYS A 1 96 ? 10.876 9.639 1.577 1.00 87.44 96 CYS A C 1
ATOM 745 O O . CYS A 1 96 ? 12.078 9.886 1.480 1.00 87.44 96 CYS A O 1
ATOM 747 N N . GLU A 1 97 ? 10.233 9.739 2.747 1.00 88.12 97 GLU A N 1
ATOM 748 C CA . GLU A 1 97 ? 10.892 10.118 4.007 1.00 88.12 97 GLU A CA 1
ATOM 749 C C . GLU A 1 97 ? 12.029 9.157 4.383 1.00 88.12 97 GLU A C 1
ATOM 751 O O . GLU A 1 97 ? 13.102 9.592 4.806 1.00 88.12 97 GLU A O 1
ATOM 756 N N . GLN A 1 98 ? 11.812 7.846 4.245 1.00 85.31 98 GLN A N 1
ATOM 757 C CA . GLN A 1 98 ? 12.818 6.833 4.580 1.00 85.31 98 GLN A CA 1
ATOM 758 C C . GLN A 1 98 ? 13.995 6.849 3.597 1.00 85.31 98 GLN A C 1
ATOM 760 O O . GLN A 1 98 ? 15.151 6.753 4.013 1.00 85.31 98 GLN A O 1
ATOM 765 N N . GLN A 1 99 ? 13.728 7.044 2.305 1.00 77.38 99 GLN A N 1
ATOM 766 C CA . GLN A 1 99 ? 14.771 7.165 1.285 1.00 77.38 99 GLN A CA 1
ATOM 767 C C . GLN A 1 99 ? 15.592 8.451 1.452 1.00 77.38 99 GLN A C 1
ATOM 769 O O . GLN A 1 99 ? 16.820 8.403 1.390 1.00 77.38 99 GLN A O 1
ATOM 774 N N . GLY A 1 100 ? 14.943 9.579 1.758 1.00 64.31 100 GLY A N 1
ATOM 775 C CA . GLY A 1 100 ? 15.612 10.859 2.009 1.00 64.31 100 GLY A CA 1
ATOM 776 C C . GLY A 1 100 ? 16.540 10.848 3.230 1.00 64.31 100 GLY A C 1
ATOM 777 O O . GLY A 1 100 ? 17.530 11.570 3.248 1.00 64.31 100 GLY A O 1
ATOM 778 N N . ARG A 1 101 ? 16.284 9.983 4.221 1.00 52.41 101 ARG A N 1
ATOM 779 C CA . ARG A 1 101 ? 17.170 9.773 5.385 1.00 52.41 101 ARG A CA 1
ATOM 780 C C . ARG A 1 101 ? 18.384 8.886 5.103 1.00 52.41 101 ARG A C 1
ATOM 782 O O . ARG A 1 101 ? 19.248 8.767 5.964 1.00 52.41 101 ARG A O 1
ATOM 789 N N . THR A 1 102 ? 18.445 8.251 3.934 1.00 47.00 102 THR A N 1
ATOM 790 C CA . THR A 1 102 ? 19.530 7.324 3.566 1.00 47.00 102 THR A CA 1
ATOM 791 C C . THR A 1 102 ? 20.602 8.003 2.702 1.00 47.00 102 THR A C 1
ATOM 793 O O . THR A 1 102 ? 21.614 7.389 2.373 1.00 47.00 102 THR A O 1
ATOM 796 N N . HIS A 1 103 ? 20.424 9.282 2.350 1.00 38.22 103 HIS A N 1
ATOM 797 C CA . HIS A 1 103 ? 21.475 10.068 1.711 1.00 38.22 103 HIS A CA 1
ATOM 798 C C . HIS A 1 103 ? 22.378 10.668 2.805 1.00 38.22 103 HIS A C 1
ATOM 800 O O . HIS A 1 103 ? 21.863 11.414 3.639 1.00 38.22 103 HIS A O 1
ATOM 806 N N . PRO A 1 104 ? 23.692 10.365 2.849 1.00 42.66 104 PRO A N 1
ATOM 807 C CA . PRO A 1 104 ? 24.592 11.056 3.764 1.00 42.66 104 PRO A CA 1
ATOM 808 C C . PRO A 1 104 ? 24.563 12.550 3.444 1.00 42.66 104 PRO A C 1
ATOM 810 O O . PRO A 1 104 ? 24.579 12.943 2.272 1.00 42.66 104 PRO A O 1
ATOM 813 N N . ASP A 1 105 ? 24.496 13.363 4.493 1.00 46.56 105 ASP A N 1
ATOM 814 C CA . ASP A 1 105 ? 24.626 14.809 4.402 1.00 46.56 105 ASP A CA 1
ATOM 815 C C . ASP A 1 105 ? 25.971 15.116 3.705 1.00 46.56 105 ASP A C 1
ATOM 817 O O . ASP A 1 105 ? 27.000 14.563 4.113 1.00 46.56 105 ASP A O 1
ATOM 821 N N . PRO A 1 106 ? 26.034 15.952 2.650 1.00 51.03 106 PRO A N 1
ATOM 822 C CA . PRO A 1 106 ? 27.303 16.306 2.007 1.00 51.03 106 PRO A CA 1
ATOM 823 C C . PRO A 1 106 ? 28.324 16.924 2.982 1.00 51.03 106 PRO A C 1
ATOM 825 O O . PRO A 1 106 ? 29.515 16.965 2.671 1.00 51.03 106 PRO A O 1
ATOM 828 N N . ALA A 1 107 ? 27.887 17.351 4.172 1.00 56.00 107 ALA A N 1
ATOM 829 C CA . ALA A 1 107 ? 28.757 17.769 5.265 1.00 56.00 107 ALA A CA 1
ATOM 830 C C . ALA A 1 107 ? 29.587 16.628 5.901 1.00 56.00 107 ALA A C 1
ATOM 832 O O . ALA A 1 107 ? 30.675 16.903 6.402 1.00 56.00 107 ALA A O 1
ATOM 833 N N . GLU A 1 108 ? 29.147 15.364 5.856 1.00 48.56 108 GLU A N 1
ATOM 834 C CA . GLU A 1 108 ? 29.901 14.222 6.414 1.00 48.56 108 GLU A CA 1
ATOM 835 C C . GLU A 1 108 ? 30.904 13.608 5.422 1.00 48.56 108 GLU A C 1
ATOM 837 O O . GLU A 1 108 ? 31.858 12.950 5.829 1.00 48.56 108 GLU A O 1
ATOM 842 N N . MET A 1 109 ? 30.752 13.861 4.118 1.00 49.41 109 MET A N 1
ATOM 843 C CA . MET A 1 109 ? 31.677 13.360 3.090 1.00 49.41 109 MET A CA 1
ATOM 844 C C . MET A 1 109 ? 32.920 14.235 2.868 1.00 49.41 109 MET A C 1
ATOM 846 O O . MET A 1 109 ? 33.842 13.816 2.171 1.00 49.41 109 MET A O 1
ATOM 850 N N . ALA A 1 110 ? 32.971 15.434 3.449 1.00 54.62 110 ALA A N 1
ATOM 851 C CA . ALA A 1 110 ? 34.108 16.351 3.322 1.00 54.62 110 ALA A CA 1
ATOM 852 C C . ALA A 1 110 ? 35.175 16.179 4.425 1.00 54.62 110 ALA A C 1
ATOM 854 O O . ALA A 1 110 ? 36.106 16.980 4.503 1.00 54.62 110 ALA A O 1
ATOM 855 N N . GLY A 1 111 ? 35.042 15.163 5.285 1.00 54.03 111 GLY A N 1
ATOM 856 C CA . GLY A 1 111 ? 35.945 14.908 6.408 1.00 54.03 111 GLY A CA 1
ATOM 857 C C . GLY A 1 111 ? 36.609 13.534 6.359 1.00 54.03 111 GLY A C 1
ATOM 858 O O . GLY A 1 111 ? 36.262 12.672 7.162 1.00 54.03 111 GLY A O 1
ATOM 859 N N . ALA A 1 112 ? 37.571 13.343 5.453 1.00 41.38 112 ALA A N 1
ATOM 860 C CA . ALA A 1 112 ? 38.622 12.323 5.554 1.00 41.38 112 ALA A CA 1
ATOM 861 C C . ALA A 1 112 ? 39.861 12.751 4.757 1.00 41.38 112 ALA A C 1
ATOM 863 O O . ALA A 1 112 ? 39.696 13.122 3.573 1.00 41.38 112 ALA A O 1
#

Sequence (112 aa):
RELERLEALEKLQCEVGLPRLHLDDARGRVLLGGAPAPGERAEDIALRTVKVEHDSMGNLVRAETHPSLGLWNEATQCVSDNDSARLLTLVWDRLCEQQGRTHPDPAEMAGA

pLDDT: mean 82.99, std 15.77, range [38.22, 97.88]

Radius of gyration: 17.0 Å; chains: 1; bounding box: 58×29×46 Å

Foldseek 3Di:
DVVVVVVVVVVVCVVVLAWDWDDPPVQQKIFTNDDDDPPDDPVVRLQRIKHFDADPVRFTQAIDHDVVLVCPVVRVVCSVVSNPPSVNVSSSVSVVVVVVVPDPDVVVVVPD

Secondary structure (DSSP, 8-state):
-HHHHHHHHHHHHHHTTPPPEEEEGGGTEEEETSSPPTT--HHHHHHTEEEEEE-TT--EEEEE--GGG--HHHHHHHHHHT-HHHHHHHHHHHHHHHHHTTSPPTTTTT--

Organism: Alexandrium catenella (NCBI:txid2925)